Protein AF-A0A2D7ICG7-F1 (afdb_monomer_lite)

Secondary structure (DSSP, 8-state):
------------PPEEEEEESS----------PSSEE-TTS-EE-SHHHHHHHHHHHHHHHHHHHHHHTTS-EE-SS--EEEEEEGGGSSS-GGG-SEEEEEEEEEEESSTTTT-BTTBTTHHHHHHHTT-B---SSS-SSPPSSSB--SS-TTT--EEEEEPPHHHHHHS---

Foldseek 3Di:
DDDDPPPPPPLPWWKKKKKFLAQQFQFDDLPDDPFDQTPSRDTDHDPVSSVLNVQNPVQNVLLQVLVVVQADKDFDDTKDWDFDQCPPPQAAPQQGGTWIMTMGMITGSDQLSCPDDPRSNVNSQVRQAFAAGDDPRPTPDDAPGRGQHRDDNHRHRMDMDTDDPVNVVPVDPD

Sequence (174 aa):
MFALSSSRVSKHMNKYIAYTLVDITDNGNLNLKFPFTAKSGDLVHDKETLAIARQQQSNLNTLIQTIQCRANITWQDKPVRDNTVTANTRFGTEYAGKQNVWAFVFESEQSDVFALGNDPVGALEQDLDSIPILSFCKETATFPVNAFITQNDKTRNLYFRIATEDDLENYPHI

Radius of gyration: 18.17 Å; chains: 1; bounding box: 49×56×46 Å

pLDDT: mean 90.59, std 15.56, range [30.97, 98.81]

Structure (mmCIF, N/CA/C/O backbone):
data_AF-A0A2D7ICG7-F1
#
_entry.id   AF-A0A2D7ICG7-F1
#
loop_
_atom_site.group_PDB
_atom_site.id
_atom_site.type_symbol
_atom_site.label_atom_id
_atom_site.label_alt_id
_atom_site.label_comp_id
_atom_site.label_asym_id
_atom_site.label_entity_id
_atom_site.label_seq_id
_atom_site.pdbx_PDB_ins_code
_atom_site.Cartn_x
_atom_site.Cartn_y
_atom_site.Cartn_z
_atom_site.occupancy
_atom_site.B_iso_or_equiv
_atom_site.auth_seq_id
_atom_site.auth_comp_id
_atom_site.auth_asym_id
_atom_site.auth_atom_id
_atom_site.pdbx_PDB_model_num
ATOM 1 N N . MET A 1 1 ? -34.717 38.936 20.937 1.00 37.78 1 MET A N 1
ATOM 2 C CA . MET A 1 1 ? -33.627 38.895 19.943 1.00 37.78 1 MET A CA 1
ATOM 3 C C . MET A 1 1 ? -32.528 38.030 20.540 1.00 37.78 1 MET A C 1
ATOM 5 O O . MET A 1 1 ? -31.781 38.515 21.373 1.00 37.78 1 MET A O 1
ATOM 9 N N . PHE A 1 2 ? -32.526 36.729 20.247 1.00 35.00 2 PHE A N 1
ATOM 10 C CA . PHE A 1 2 ? -31.505 35.798 20.736 1.00 35.00 2 PHE A CA 1
ATOM 11 C C . PHE A 1 2 ? -30.624 35.413 19.551 1.00 35.00 2 PHE A C 1
ATOM 13 O O . PHE A 1 2 ? -31.119 34.873 18.564 1.00 35.00 2 PHE A O 1
ATOM 20 N N . ALA A 1 3 ? -29.344 35.766 19.629 1.00 40.88 3 ALA A N 1
ATOM 21 C CA . ALA A 1 3 ? -28.344 35.375 18.651 1.00 40.88 3 ALA A CA 1
ATOM 22 C C . ALA A 1 3 ? -28.001 33.895 18.866 1.00 40.88 3 ALA A C 1
ATOM 24 O O . ALA A 1 3 ? -27.482 33.519 19.916 1.00 40.88 3 ALA A O 1
ATOM 25 N N . LEU A 1 4 ? -28.299 33.058 17.873 1.00 40.38 4 LEU A N 1
ATOM 26 C CA . LEU A 1 4 ? -27.745 31.713 17.789 1.00 40.38 4 LEU A CA 1
ATOM 27 C C . LEU A 1 4 ? -26.278 31.852 17.373 1.00 40.38 4 LEU A C 1
ATOM 29 O O . LEU A 1 4 ? -25.972 32.195 16.232 1.00 40.38 4 LEU A O 1
ATOM 33 N N . SER A 1 5 ? -25.376 31.617 18.323 1.00 41.94 5 SER A N 1
ATOM 34 C CA . SER A 1 5 ? -23.967 31.364 18.038 1.00 41.94 5 SER A CA 1
ATOM 35 C C . SER A 1 5 ? -23.882 30.071 17.227 1.00 41.94 5 SER A C 1
ATOM 37 O O . SER A 1 5 ? -24.026 28.975 17.765 1.00 41.94 5 SER A O 1
ATOM 39 N N . SER A 1 6 ? -23.709 30.200 15.913 1.00 41.81 6 SER A N 1
ATOM 40 C CA . SER A 1 6 ? -23.294 29.092 15.061 1.00 41.81 6 SER A CA 1
ATOM 41 C C . SER A 1 6 ? -21.828 28.804 15.371 1.00 41.81 6 SER A C 1
ATOM 43 O O . SER A 1 6 ? -20.936 29.407 14.771 1.00 41.81 6 SER A O 1
ATOM 45 N N . SER A 1 7 ? -21.562 27.877 16.291 1.00 38.19 7 SER A N 1
ATOM 46 C CA . SER A 1 7 ? -20.253 27.239 16.358 1.00 38.19 7 SER A CA 1
ATOM 47 C C . SER A 1 7 ? -20.037 26.506 15.034 1.00 38.19 7 SER A C 1
ATOM 49 O O . SER A 1 7 ? -20.639 25.470 14.760 1.00 38.19 7 SER A O 1
ATOM 51 N N . ARG A 1 8 ? -19.192 27.070 14.163 1.00 43.22 8 ARG A N 1
ATOM 52 C CA . ARG A 1 8 ? -18.607 26.305 13.062 1.00 43.22 8 ARG A CA 1
ATOM 53 C C . ARG A 1 8 ? -17.854 25.147 13.705 1.00 43.22 8 ARG A C 1
ATOM 55 O O . ARG A 1 8 ? -16.776 25.348 14.256 1.00 43.22 8 ARG A O 1
ATOM 62 N N . VAL A 1 9 ? -18.427 23.950 13.645 1.00 42.62 9 VAL A N 1
ATOM 63 C CA . VAL A 1 9 ? -17.650 22.725 13.794 1.00 42.62 9 VAL A CA 1
ATOM 64 C C . VAL A 1 9 ? -16.638 22.768 12.657 1.00 42.62 9 VAL A C 1
ATOM 66 O O . VAL A 1 9 ? -16.998 22.622 11.490 1.00 42.62 9 VAL A O 1
ATOM 69 N N . SER A 1 10 ? -15.383 23.074 12.982 1.00 39.09 10 SER A N 1
ATOM 70 C CA . SER A 1 10 ? -14.273 22.797 12.082 1.00 39.09 10 SER A CA 1
ATOM 71 C C . SER A 1 10 ? -14.257 21.285 11.896 1.00 39.09 10 SER A C 1
ATOM 73 O O . SER A 1 10 ? -13.838 20.551 12.794 1.00 39.09 10 SER A O 1
ATOM 75 N N . LYS A 1 11 ? -14.830 20.819 10.783 1.00 48.28 11 LYS A N 1
ATOM 76 C CA . LYS A 1 11 ? -14.832 19.415 10.386 1.00 48.28 11 LYS A CA 1
ATOM 77 C C . LYS A 1 11 ? -13.381 19.061 10.068 1.00 48.28 11 LYS A C 1
ATOM 79 O O . LYS A 1 11 ? -12.930 19.273 8.948 1.00 48.28 11 LYS A O 1
ATOM 84 N N . HIS A 1 12 ? -12.630 18.625 11.077 1.00 57.31 12 HIS A N 1
ATOM 85 C CA . HIS A 1 12 ? -11.291 18.099 10.861 1.00 57.31 12 HIS A CA 1
ATOM 86 C C . HIS A 1 12 ? -11.461 16.842 10.017 1.00 57.31 12 HIS A C 1
ATOM 88 O O . HIS A 1 12 ? -12.095 15.875 10.436 1.00 57.31 12 HIS A O 1
ATOM 94 N N . MET A 1 13 ? -11.001 16.920 8.774 1.00 70.81 13 MET A N 1
ATOM 95 C CA . MET A 1 13 ? -11.008 15.787 7.871 1.00 70.81 13 MET A CA 1
ATOM 96 C C . MET A 1 13 ? -9.946 14.812 8.369 1.00 70.81 13 MET A C 1
ATOM 98 O O . MET A 1 13 ? -8.770 15.168 8.452 1.00 70.81 13 MET A O 1
ATOM 102 N N . ASN A 1 14 ? -10.368 13.612 8.761 1.00 84.56 14 ASN A N 1
ATOM 103 C CA . ASN A 1 14 ? -9.439 12.610 9.258 1.00 84.56 14 ASN A CA 1
ATOM 104 C C . ASN A 1 14 ? -8.551 12.149 8.100 1.00 84.56 14 ASN A C 1
ATOM 106 O O . ASN A 1 14 ? -9.043 11.703 7.059 1.00 84.56 14 ASN A O 1
ATOM 110 N N . LYS A 1 15 ? -7.239 12.256 8.304 1.00 92.50 15 LYS A N 1
ATOM 111 C CA . LYS A 1 15 ? -6.239 11.643 7.437 1.00 92.50 15 LYS A CA 1
ATOM 112 C C . LYS A 1 15 ? -5.889 10.268 7.985 1.00 92.50 15 LYS A C 1
ATOM 114 O O . LYS A 1 15 ? -5.779 10.073 9.196 1.00 92.50 15 LYS A O 1
ATOM 119 N N . TYR A 1 16 ? -5.707 9.323 7.084 1.00 95.50 16 TYR A N 1
ATOM 120 C CA . TYR A 1 16 ? -5.402 7.931 7.365 1.00 95.50 16 TYR A CA 1
ATOM 121 C C . TYR A 1 16 ? -4.099 7.567 6.672 1.00 95.50 16 TYR A C 1
ATOM 123 O O . TYR A 1 16 ? -3.792 8.095 5.604 1.00 95.50 16 TYR A O 1
ATOM 131 N N . ILE A 1 17 ? -3.336 6.664 7.281 1.00 96.56 17 ILE A N 1
ATOM 132 C CA . ILE A 1 17 ? -2.072 6.186 6.723 1.00 96.56 17 ILE A CA 1
ATOM 133 C C . ILE A 1 17 ? -2.110 4.667 6.671 1.00 96.56 17 ILE A C 1
ATOM 135 O O . ILE A 1 17 ? -2.292 4.010 7.698 1.00 96.56 17 ILE A O 1
ATOM 139 N N . ALA A 1 18 ? -1.942 4.126 5.467 1.00 98.06 18 ALA A N 1
ATOM 140 C CA . ALA A 1 18 ? -1.711 2.711 5.232 1.00 98.06 18 ALA A CA 1
ATOM 141 C C . ALA A 1 18 ? -0.206 2.436 5.271 1.00 98.06 18 ALA A C 1
ATOM 143 O O . ALA A 1 18 ? 0.550 3.095 4.560 1.00 98.06 18 ALA A O 1
ATOM 144 N N . TYR A 1 19 ? 0.214 1.456 6.065 1.00 98.00 19 TYR A N 1
ATOM 145 C CA . TYR A 1 19 ? 1.578 0.937 6.083 1.00 98.00 19 TYR A CA 1
ATOM 146 C C . TYR A 1 19 ? 1.584 -0.482 5.562 1.00 98.00 19 TYR A C 1
ATOM 148 O O . TYR A 1 19 ? 0.896 -1.339 6.115 1.00 98.00 19 TYR A O 1
ATOM 156 N N . THR A 1 20 ? 2.391 -0.756 4.543 1.00 98.62 20 THR A N 1
ATOM 157 C CA . THR A 1 20 ? 2.473 -2.094 3.967 1.00 98.62 20 THR A CA 1
ATOM 158 C C . THR A 1 20 ? 3.891 -2.510 3.606 1.00 98.62 20 THR A C 1
ATOM 160 O O . THR A 1 20 ? 4.740 -1.680 3.292 1.00 98.62 20 THR A O 1
ATOM 163 N N . LEU A 1 21 ? 4.143 -3.816 3.668 1.00 98.50 21 LEU A N 1
ATOM 164 C CA . LEU A 1 21 ? 5.350 -4.445 3.131 1.00 98.50 21 LEU A CA 1
ATOM 165 C C . LEU A 1 21 ? 5.203 -4.804 1.647 1.00 98.50 21 LEU A C 1
ATOM 167 O O . LEU A 1 21 ? 6.193 -5.182 1.031 1.00 98.50 21 LEU A O 1
ATOM 171 N N . VAL A 1 22 ? 3.985 -4.734 1.099 1.00 98.62 22 VAL A N 1
ATOM 172 C CA . VAL A 1 22 ? 3.682 -4.993 -0.315 1.00 98.62 22 VAL A CA 1
ATOM 173 C C . VAL A 1 22 ? 4.062 -3.772 -1.143 1.00 98.62 22 VAL A C 1
ATOM 175 O O . VAL A 1 22 ? 3.769 -2.640 -0.759 1.00 98.62 22 VAL A O 1
ATOM 178 N N . ASP A 1 23 ? 4.681 -3.981 -2.301 1.00 98.56 23 ASP A N 1
ATOM 179 C CA . ASP A 1 23 ? 5.105 -2.874 -3.144 1.00 98.56 23 ASP A CA 1
ATOM 180 C C . ASP A 1 23 ? 3.900 -2.235 -3.849 1.00 98.56 23 ASP A C 1
ATOM 182 O O . ASP A 1 23 ? 3.322 -2.795 -4.785 1.00 98.56 23 ASP A O 1
ATOM 186 N N . ILE A 1 24 ? 3.534 -1.043 -3.378 1.00 98.56 24 ILE A N 1
ATOM 187 C CA . ILE A 1 24 ? 2.452 -0.206 -3.912 1.00 98.56 24 ILE A CA 1
ATOM 188 C C . ILE A 1 24 ? 3.004 1.036 -4.628 1.00 98.56 24 ILE A C 1
ATOM 190 O O . ILE A 1 24 ? 2.386 2.098 -4.614 1.00 98.56 24 ILE A O 1
ATOM 194 N N . THR A 1 25 ? 4.198 0.948 -5.219 1.00 98.19 25 THR A N 1
ATOM 195 C CA . THR A 1 25 ? 4.827 2.087 -5.902 1.00 98.19 25 THR A CA 1
ATOM 196 C C . THR A 1 25 ? 3.951 2.620 -7.048 1.00 98.19 25 THR A C 1
ATOM 198 O O . THR A 1 25 ? 3.599 1.892 -7.979 1.00 98.19 25 THR A O 1
ATOM 201 N N . ASP A 1 26 ? 3.653 3.925 -7.012 1.00 97.81 26 ASP A N 1
ATOM 202 C CA . ASP A 1 26 ? 2.964 4.636 -8.094 1.00 97.81 26 ASP A CA 1
ATOM 203 C C . ASP A 1 26 ? 3.915 4.862 -9.276 1.00 97.81 26 ASP A C 1
ATOM 205 O O . ASP A 1 26 ? 4.904 5.600 -9.187 1.00 97.81 26 ASP A O 1
ATOM 209 N N . ASN A 1 27 ? 3.593 4.234 -10.401 1.00 96.94 27 ASN A N 1
ATOM 210 C CA . ASN A 1 27 ? 4.360 4.323 -11.634 1.00 96.94 27 ASN A CA 1
ATOM 211 C C . ASN A 1 27 ? 3.689 5.206 -12.698 1.00 96.94 27 ASN A C 1
ATOM 213 O O . ASN A 1 27 ? 4.329 5.548 -13.698 1.00 96.94 27 ASN A O 1
ATOM 217 N N . GLY A 1 28 ? 2.444 5.635 -12.477 1.00 94.69 28 GLY A N 1
ATOM 218 C CA . GLY A 1 28 ? 1.685 6.461 -13.408 1.00 94.69 28 GLY A CA 1
ATOM 219 C C . GLY A 1 28 ? 1.414 5.770 -14.750 1.00 94.69 28 GLY A C 1
ATOM 220 O O . GLY A 1 28 ? 1.101 4.581 -14.822 1.00 94.69 28 GLY A O 1
ATOM 221 N N . ASN A 1 29 ? 1.493 6.532 -15.846 1.00 94.62 29 ASN A N 1
ATOM 222 C CA . ASN A 1 29 ? 1.245 5.997 -17.182 1.00 94.62 29 ASN A CA 1
ATOM 223 C C . ASN A 1 29 ? 2.429 5.149 -17.677 1.00 94.62 29 ASN A C 1
ATOM 225 O O . ASN A 1 29 ? 3.506 5.671 -17.951 1.00 94.62 29 ASN A O 1
ATOM 229 N N . LEU A 1 30 ? 2.184 3.852 -17.867 1.00 96.12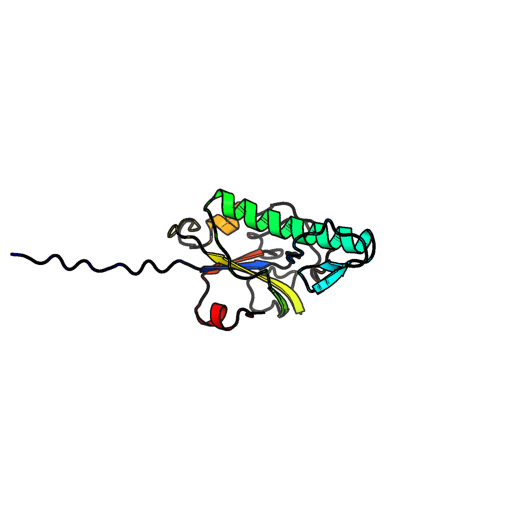 30 LEU A N 1
ATOM 230 C CA . LEU A 1 30 ? 3.168 2.872 -18.337 1.00 96.12 30 LEU A CA 1
ATOM 231 C C . LEU A 1 30 ? 3.039 2.518 -19.829 1.00 96.12 30 LEU A C 1
ATOM 233 O O . LEU A 1 30 ? 3.776 1.669 -20.329 1.00 96.12 30 LEU A O 1
ATOM 237 N N . ASN A 1 31 ? 2.115 3.144 -20.564 1.00 94.38 31 ASN A N 1
ATOM 238 C CA . ASN A 1 31 ? 1.930 2.920 -22.003 1.00 94.38 31 ASN A CA 1
ATOM 239 C C . ASN A 1 31 ? 2.865 3.818 -22.828 1.00 94.38 31 ASN A C 1
ATOM 241 O O . ASN A 1 31 ? 2.423 4.639 -23.632 1.00 94.38 31 ASN A O 1
ATOM 245 N N . LEU A 1 32 ? 4.169 3.666 -22.600 1.00 94.44 32 LEU A N 1
ATOM 246 C CA . LEU A 1 32 ? 5.231 4.452 -23.223 1.00 94.44 32 LEU A CA 1
ATOM 247 C C . LEU A 1 32 ? 6.183 3.546 -24.015 1.00 94.44 32 LEU A C 1
ATOM 249 O O . LEU A 1 32 ? 6.263 2.338 -23.785 1.00 94.44 32 LEU A O 1
ATOM 253 N N . LYS A 1 33 ? 6.896 4.124 -24.985 1.00 95.50 33 LYS A N 1
ATOM 254 C CA . LYS A 1 33 ? 7.933 3.400 -25.732 1.00 95.50 33 LYS A CA 1
ATOM 255 C C . LYS A 1 33 ? 9.186 3.283 -24.872 1.00 95.50 33 LYS A C 1
ATOM 257 O O . LYS A 1 33 ? 9.582 4.256 -24.242 1.00 95.50 33 LYS A O 1
ATOM 262 N N . PHE A 1 34 ? 9.814 2.112 -24.881 1.00 94.81 34 PHE A N 1
ATOM 263 C CA . PHE A 1 34 ? 11.089 1.922 -24.198 1.00 94.81 34 PHE A CA 1
ATOM 264 C C . PHE A 1 34 ? 12.230 2.709 -24.863 1.00 94.81 34 PHE A C 1
ATOM 266 O O . PHE A 1 34 ? 12.220 2.862 -26.090 1.00 94.81 34 PHE A O 1
ATOM 273 N N . PRO A 1 35 ? 13.254 3.100 -24.084 1.00 96.44 35 PRO A N 1
ATOM 274 C CA . PRO A 1 35 ? 13.247 3.178 -22.621 1.00 96.44 35 PRO A CA 1
ATOM 275 C C . PRO A 1 35 ? 12.504 4.435 -22.138 1.00 96.44 35 PRO A C 1
ATOM 277 O O . PRO A 1 35 ? 12.482 5.452 -22.830 1.00 96.44 35 PRO A O 1
ATOM 280 N N . PHE A 1 36 ? 11.929 4.391 -20.940 1.00 97.44 36 PHE A N 1
ATOM 281 C CA . PHE A 1 36 ? 11.331 5.566 -20.302 1.00 97.44 36 PHE A CA 1
ATOM 282 C C . PHE A 1 36 ? 11.513 5.532 -18.783 1.00 97.44 36 PHE A C 1
ATOM 284 O O . PHE A 1 36 ? 11.722 4.473 -18.195 1.00 97.44 36 PHE A O 1
ATOM 291 N N . THR A 1 37 ? 11.408 6.693 -18.144 1.00 97.06 37 THR A N 1
ATOM 292 C CA . THR A 1 37 ? 11.407 6.811 -16.682 1.00 97.06 37 THR A CA 1
ATOM 293 C C . THR A 1 37 ? 9.965 6.876 -16.187 1.00 97.06 37 THR A C 1
ATOM 295 O O . THR A 1 37 ? 9.197 7.726 -16.641 1.00 97.06 37 THR A O 1
ATOM 298 N N . ALA A 1 38 ? 9.580 5.969 -15.289 1.00 95.62 38 ALA A N 1
ATOM 299 C CA . ALA A 1 38 ? 8.249 5.951 -14.684 1.00 95.62 38 ALA A CA 1
ATOM 300 C C . ALA A 1 38 ? 8.078 7.082 -13.651 1.00 95.62 38 ALA A C 1
ATOM 302 O O . ALA A 1 38 ? 9.054 7.697 -13.218 1.00 95.62 38 ALA A O 1
ATOM 303 N N . LYS A 1 39 ? 6.841 7.339 -13.194 1.00 94.75 39 LYS A N 1
ATOM 304 C CA . LYS A 1 39 ? 6.555 8.360 -12.156 1.00 94.75 39 LYS A CA 1
ATOM 305 C C . LYS A 1 39 ? 7.287 8.093 -10.827 1.00 94.75 39 LYS A C 1
ATOM 307 O O . LYS A 1 39 ? 7.559 9.012 -10.048 1.00 94.75 39 LYS A O 1
ATOM 312 N N . SER A 1 40 ? 7.627 6.833 -10.577 1.00 92.88 40 SER A N 1
ATOM 313 C CA . SER A 1 40 ? 8.447 6.384 -9.453 1.00 92.88 40 SER A CA 1
ATOM 314 C C . SER A 1 40 ? 9.898 6.879 -9.521 1.00 92.88 40 SER A C 1
ATOM 316 O O . SER A 1 40 ? 10.554 6.947 -8.486 1.00 92.88 40 SER A O 1
ATOM 318 N N . GLY A 1 41 ? 10.384 7.262 -10.707 1.00 93.56 41 GLY A N 1
ATOM 319 C CA . GLY A 1 41 ? 11.791 7.555 -10.991 1.00 93.56 41 GLY A CA 1
ATOM 320 C C . GLY A 1 41 ? 12.571 6.348 -11.525 1.00 93.56 41 GLY A C 1
ATOM 321 O O . GLY A 1 41 ? 13.721 6.499 -11.932 1.00 93.56 41 GLY A O 1
ATOM 322 N N . ASP A 1 42 ? 11.956 5.164 -11.567 1.00 93.88 42 ASP A N 1
ATOM 323 C CA . ASP A 1 42 ? 12.596 3.949 -12.064 1.00 93.88 42 ASP A CA 1
ATOM 324 C C . ASP A 1 42 ? 12.704 3.936 -13.598 1.00 93.88 42 ASP A C 1
ATOM 326 O O . ASP A 1 42 ? 11.777 4.328 -14.315 1.00 93.88 42 ASP A O 1
ATOM 330 N N . LEU A 1 43 ? 13.835 3.441 -14.110 1.00 96.81 43 LEU A N 1
ATOM 331 C CA . LEU A 1 43 ? 14.054 3.233 -15.540 1.00 96.81 43 LEU A CA 1
ATOM 332 C C . LEU A 1 43 ? 13.378 1.938 -16.008 1.00 96.81 43 LEU A C 1
ATOM 334 O O . LEU A 1 43 ? 13.799 0.836 -15.651 1.00 96.81 43 LEU A O 1
ATOM 338 N N . VAL A 1 44 ? 12.397 2.074 -16.893 1.00 97.31 44 VAL A N 1
ATOM 339 C CA . VAL A 1 44 ? 11.742 0.965 -17.585 1.00 97.31 44 VAL A CA 1
ATOM 340 C C . VAL A 1 44 ? 12.351 0.831 -18.977 1.00 97.31 44 VAL A C 1
ATOM 342 O O . VAL A 1 44 ? 12.154 1.685 -19.846 1.00 97.31 44 VAL A O 1
ATOM 345 N N . HIS A 1 45 ? 13.116 -0.235 -19.197 1.00 96.94 45 HIS A N 1
ATOM 346 C CA . HIS A 1 45 ? 13.916 -0.411 -20.415 1.00 96.94 45 HIS A CA 1
ATOM 347 C C . HIS A 1 45 ? 13.636 -1.720 -21.159 1.00 96.94 45 HIS A C 1
ATOM 349 O O . HIS A 1 45 ? 14.087 -1.884 -22.292 1.00 96.94 45 HIS A O 1
ATOM 355 N N . ASP A 1 46 ? 12.851 -2.619 -20.571 1.00 97.44 46 ASP A N 1
ATOM 356 C CA . ASP A 1 46 ? 12.472 -3.892 -21.168 1.00 97.44 46 ASP A CA 1
ATOM 357 C C . ASP A 1 46 ? 11.095 -4.373 -20.673 1.00 97.44 46 ASP A C 1
ATOM 359 O O . ASP A 1 46 ? 10.381 -3.700 -19.925 1.00 97.44 46 ASP A O 1
ATOM 363 N N . LYS A 1 47 ? 10.688 -5.561 -21.131 1.00 97.00 47 LYS A N 1
ATOM 364 C CA . LYS A 1 47 ? 9.402 -6.160 -20.753 1.00 97.00 47 LYS A CA 1
ATOM 365 C C . LYS A 1 47 ? 9.346 -6.583 -19.284 1.00 97.00 47 LYS A C 1
ATOM 367 O O . LYS A 1 47 ? 8.249 -6.617 -18.735 1.00 97.00 47 LYS A O 1
ATOM 372 N N . GLU A 1 48 ? 10.478 -6.921 -18.676 1.00 96.94 48 GLU A N 1
ATOM 373 C CA . GLU A 1 48 ? 10.551 -7.412 -17.297 1.00 96.94 48 GLU A CA 1
ATOM 374 C C . GLU A 1 48 ? 10.392 -6.256 -16.308 1.00 96.94 48 GLU A C 1
ATOM 376 O O . GLU A 1 48 ? 9.481 -6.264 -15.481 1.00 96.94 48 GLU A O 1
ATOM 381 N N . THR A 1 49 ? 11.174 -5.192 -16.486 1.00 97.19 49 THR A N 1
ATOM 382 C CA . THR A 1 49 ? 11.026 -3.931 -15.751 1.00 97.19 49 THR A CA 1
ATOM 383 C C . THR A 1 49 ? 9.640 -3.314 -15.940 1.00 97.19 49 THR A C 1
ATOM 385 O O . THR A 1 49 ? 9.070 -2.787 -14.984 1.00 97.19 49 THR A O 1
ATOM 388 N N . LEU A 1 50 ? 9.032 -3.446 -17.129 1.00 97.81 50 LEU A N 1
ATOM 389 C CA . LEU A 1 50 ? 7.640 -3.038 -17.345 1.00 97.81 50 LEU A CA 1
ATOM 390 C C . LEU A 1 50 ? 6.645 -3.916 -16.572 1.00 97.81 50 LEU A C 1
ATOM 392 O O . LEU A 1 50 ? 5.647 -3.403 -16.065 1.00 97.81 50 LEU A O 1
ATOM 396 N N . ALA A 1 51 ? 6.876 -5.229 -16.507 1.00 97.88 51 ALA A N 1
ATOM 397 C CA . ALA A 1 51 ? 6.011 -6.145 -15.773 1.00 97.88 51 ALA A CA 1
ATOM 398 C C . ALA A 1 51 ? 6.026 -5.831 -14.273 1.00 97.88 51 ALA A C 1
ATOM 400 O O . ALA A 1 51 ? 4.952 -5.728 -13.686 1.00 97.88 51 ALA A O 1
ATOM 401 N N . ILE A 1 52 ? 7.202 -5.587 -13.687 1.00 98.00 52 ILE A N 1
ATOM 402 C CA . ILE A 1 52 ? 7.338 -5.170 -12.283 1.00 98.00 52 ILE A CA 1
ATOM 403 C C . ILE A 1 52 ? 6.581 -3.857 -12.042 1.00 98.00 52 ILE A C 1
ATOM 405 O O . ILE A 1 52 ? 5.716 -3.803 -11.173 1.00 98.00 52 ILE A O 1
ATOM 409 N N . ALA A 1 53 ? 6.808 -2.827 -12.867 1.00 98.19 53 ALA A N 1
ATOM 410 C CA . ALA A 1 53 ? 6.123 -1.540 -12.715 1.00 98.19 53 ALA A CA 1
ATOM 411 C C . ALA A 1 53 ? 4.586 -1.666 -12.795 1.00 98.19 53 ALA A C 1
ATOM 413 O O . ALA A 1 53 ? 3.850 -0.991 -12.071 1.00 98.19 53 ALA A O 1
ATOM 414 N N . ARG A 1 54 ? 4.078 -2.565 -13.649 1.00 98.19 54 ARG A N 1
ATOM 415 C CA . ARG A 1 54 ? 2.641 -2.865 -13.747 1.00 98.19 54 ARG A CA 1
ATOM 416 C C . ARG A 1 54 ? 2.104 -3.590 -12.520 1.00 98.19 54 ARG A C 1
ATOM 418 O O . ARG A 1 54 ? 0.980 -3.301 -12.114 1.00 98.19 54 ARG A O 1
ATOM 425 N N . GLN A 1 55 ? 2.864 -4.520 -11.948 1.00 98.50 55 GLN A N 1
ATOM 426 C CA . GLN A 1 55 ? 2.463 -5.240 -10.738 1.00 98.50 55 GLN A CA 1
ATOM 427 C C . GLN A 1 55 ? 2.372 -4.286 -9.541 1.00 98.50 55 GLN A C 1
ATOM 429 O O . GLN A 1 55 ? 1.331 -4.241 -8.891 1.00 98.50 55 GLN A O 1
ATOM 434 N N . GLN A 1 56 ? 3.379 -3.427 -9.356 1.00 98.62 56 GLN A N 1
ATOM 435 C CA . GLN A 1 56 ? 3.385 -2.369 -8.336 1.00 98.62 56 GLN A CA 1
ATOM 436 C C . GLN A 1 56 ? 2.164 -1.442 -8.461 1.00 98.62 56 GLN A C 1
ATOM 438 O O . GLN A 1 56 ? 1.432 -1.215 -7.496 1.00 98.62 56 GLN A O 1
ATOM 443 N N . GLN A 1 57 ? 1.883 -0.963 -9.681 1.00 98.44 57 GLN A N 1
ATOM 444 C CA . GLN A 1 57 ? 0.714 -0.120 -9.939 1.00 98.44 57 GLN A CA 1
ATOM 445 C C . GLN A 1 57 ? -0.603 -0.867 -9.686 1.00 98.44 57 GLN A C 1
ATOM 447 O O . GLN A 1 57 ? -1.574 -0.271 -9.225 1.00 98.44 57 GLN A O 1
ATOM 452 N N . SER A 1 58 ? -0.654 -2.166 -9.988 1.00 98.44 58 SER A N 1
ATOM 453 C CA . SER A 1 58 ? -1.842 -2.991 -9.754 1.00 98.44 58 SER A CA 1
ATOM 454 C C . SER A 1 58 ? -2.106 -3.174 -8.260 1.00 98.44 58 SER A C 1
ATOM 456 O O . SER A 1 58 ? -3.246 -3.008 -7.844 1.00 98.44 58 SER A O 1
ATOM 458 N N . ASN A 1 59 ? -1.074 -3.416 -7.445 1.00 98.81 59 ASN A N 1
ATOM 459 C CA . ASN A 1 59 ? -1.208 -3.480 -5.987 1.00 98.81 59 ASN A CA 1
ATOM 460 C C . ASN A 1 59 ? -1.726 -2.157 -5.404 1.00 98.81 59 ASN A C 1
ATOM 462 O O . ASN A 1 59 ? -2.641 -2.167 -4.580 1.00 98.81 59 ASN A O 1
ATOM 466 N N . LEU A 1 60 ? -1.195 -1.018 -5.868 1.00 98.75 60 LEU A N 1
ATOM 467 C CA . LEU A 1 60 ? -1.690 0.303 -5.469 1.00 98.75 60 LEU A CA 1
ATOM 468 C C . LEU A 1 60 ? -3.163 0.497 -5.853 1.00 98.75 60 LEU A C 1
ATOM 470 O O . LEU A 1 60 ? -3.965 0.953 -5.039 1.00 98.75 60 LEU A O 1
ATOM 474 N N . ASN A 1 61 ? -3.536 0.119 -7.077 1.00 98.56 61 ASN A N 1
ATOM 475 C CA . ASN A 1 61 ? -4.918 0.209 -7.538 1.00 98.56 61 ASN A CA 1
ATOM 476 C C . ASN A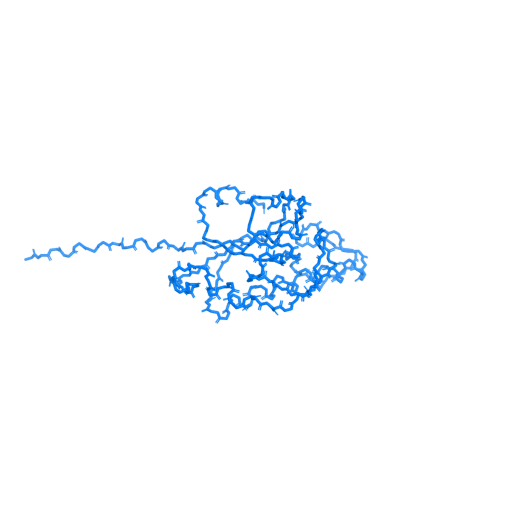 1 61 ? -5.850 -0.670 -6.696 1.00 98.56 61 ASN A C 1
ATOM 478 O O . ASN A 1 61 ? -6.922 -0.204 -6.327 1.00 98.56 61 ASN A O 1
ATOM 482 N N . THR A 1 62 ? -5.445 -1.897 -6.357 1.00 98.62 62 THR A N 1
ATOM 483 C CA . THR A 1 62 ? -6.211 -2.795 -5.481 1.00 98.62 62 THR A CA 1
ATOM 484 C C . THR A 1 62 ? -6.436 -2.169 -4.106 1.00 98.62 62 THR A C 1
ATOM 486 O O . THR A 1 62 ? -7.569 -2.155 -3.624 1.00 98.62 62 THR A O 1
ATOM 489 N N . LEU A 1 63 ? -5.391 -1.598 -3.495 1.00 98.75 63 LEU A N 1
ATOM 490 C CA . LEU A 1 63 ? -5.498 -0.904 -2.211 1.00 98.75 63 LEU A CA 1
ATOM 491 C C . LEU A 1 63 ? -6.504 0.255 -2.294 1.00 98.75 63 LEU A C 1
ATOM 493 O O . LEU A 1 63 ? -7.458 0.297 -1.521 1.00 98.75 63 LEU A O 1
ATOM 497 N N . ILE A 1 64 ? -6.335 1.158 -3.265 1.00 98.56 64 ILE A N 1
ATOM 498 C CA . ILE A 1 64 ? -7.200 2.337 -3.432 1.00 98.56 64 ILE A CA 1
ATOM 499 C C . ILE A 1 64 ? -8.646 1.930 -3.724 1.00 98.56 64 ILE A C 1
ATOM 501 O O . ILE A 1 64 ? -9.561 2.446 -3.089 1.00 98.56 64 ILE A O 1
ATOM 505 N N . GLN A 1 65 ? -8.867 1.012 -4.666 1.00 98.25 65 GLN A N 1
ATOM 506 C CA . GLN A 1 65 ? -10.212 0.595 -5.069 1.00 98.25 65 GLN A CA 1
ATOM 507 C C . GLN A 1 65 ? -10.963 -0.061 -3.914 1.00 98.25 65 GLN A C 1
ATOM 509 O O . GLN A 1 65 ? -12.139 0.236 -3.719 1.00 98.25 65 GLN A O 1
ATOM 514 N N . THR A 1 66 ? -10.285 -0.892 -3.119 1.00 98.31 66 THR A N 1
ATOM 515 C CA . THR A 1 66 ? -10.932 -1.554 -1.981 1.00 98.31 66 THR A CA 1
ATOM 516 C C . THR A 1 66 ? -11.297 -0.544 -0.890 1.00 98.31 66 THR A C 1
ATOM 518 O O . THR A 1 66 ? -12.407 -0.587 -0.369 1.00 98.31 66 THR A O 1
ATOM 521 N N . ILE A 1 67 ? -10.437 0.448 -0.616 1.00 98.25 67 ILE A N 1
ATOM 522 C CA . ILE A 1 67 ? -10.781 1.572 0.275 1.00 98.25 67 ILE A CA 1
ATOM 523 C C . ILE A 1 67 ? -11.984 2.360 -0.280 1.00 98.25 67 ILE A C 1
ATOM 525 O O . ILE A 1 67 ? -12.914 2.699 0.460 1.00 98.25 67 ILE A O 1
ATOM 529 N N . GLN A 1 68 ? -12.001 2.609 -1.595 1.00 97.31 68 GLN A N 1
ATOM 530 C CA . GLN A 1 68 ? -13.055 3.365 -2.274 1.00 97.31 68 GLN A CA 1
ATOM 531 C C . GLN A 1 68 ? -14.415 2.660 -2.330 1.00 97.31 68 GLN A C 1
ATOM 533 O O . GLN A 1 68 ? -15.428 3.324 -2.552 1.00 97.31 68 GLN A O 1
ATOM 538 N N . CYS A 1 69 ? -14.479 1.353 -2.059 1.00 96.50 69 CYS A N 1
ATOM 539 C CA . CYS A 1 69 ? -15.752 0.655 -1.880 1.00 96.50 69 CYS A CA 1
ATOM 540 C C . CYS A 1 69 ? -16.535 1.151 -0.653 1.00 96.50 69 CYS A C 1
ATOM 542 O O . CYS A 1 69 ? -17.763 1.062 -0.653 1.00 96.50 69 CYS A O 1
ATOM 544 N N . ARG A 1 70 ? -15.860 1.691 0.374 1.00 94.69 70 ARG A N 1
ATOM 545 C CA . ARG A 1 70 ? -16.519 2.266 1.561 1.00 94.69 70 ARG A CA 1
ATOM 546 C C . ARG A 1 70 ? -16.785 3.758 1.437 1.00 94.69 70 ARG A C 1
ATOM 548 O O . ARG A 1 70 ? -17.859 4.222 1.809 1.00 94.69 70 ARG A O 1
ATOM 555 N N . ALA A 1 71 ? -15.804 4.514 0.958 1.00 94.06 71 ALA A N 1
ATOM 556 C CA . ALA A 1 71 ? -15.896 5.963 0.876 1.00 94.06 71 ALA A CA 1
ATOM 557 C C . ALA A 1 71 ? -15.035 6.496 -0.256 1.00 94.06 71 ALA A C 1
ATOM 559 O O . ALA A 1 71 ? -13.933 6.008 -0.484 1.00 94.06 71 ALA A O 1
ATOM 560 N N . ASN A 1 72 ? -15.488 7.563 -0.909 1.00 95.06 72 ASN A N 1
ATOM 561 C CA . ASN A 1 72 ? -14.606 8.286 -1.808 1.00 95.06 72 ASN A CA 1
ATOM 562 C C . ASN A 1 72 ? -13.455 8.907 -1.004 1.00 95.06 72 ASN A C 1
ATOM 564 O O . ASN A 1 72 ? -13.703 9.652 -0.054 1.00 95.06 72 ASN A O 1
ATOM 568 N N . ILE A 1 73 ? -12.222 8.599 -1.402 1.00 96.06 73 ILE A N 1
ATOM 569 C CA . ILE A 1 73 ? -11.010 9.136 -0.782 1.00 96.06 73 ILE A CA 1
ATOM 570 C C . ILE A 1 73 ? -10.275 10.066 -1.736 1.00 96.06 73 ILE A C 1
ATOM 572 O O . ILE A 1 73 ? -10.293 9.869 -2.954 1.00 96.06 73 ILE A O 1
ATOM 576 N N . THR A 1 74 ? -9.576 11.036 -1.164 1.00 95.62 74 THR A N 1
ATOM 577 C CA . THR A 1 74 ? -8.586 11.863 -1.853 1.00 95.62 74 THR A CA 1
ATOM 578 C C . THR A 1 74 ? -7.206 11.626 -1.250 1.00 95.62 74 THR A C 1
ATOM 580 O O . THR A 1 74 ? -7.065 11.180 -0.113 1.00 95.62 74 THR A O 1
ATOM 583 N N . TRP A 1 75 ? -6.164 11.876 -2.032 1.00 94.81 75 TRP A N 1
ATOM 584 C CA . TRP A 1 75 ? -4.776 11.861 -1.581 1.00 94.81 75 TRP A CA 1
ATOM 585 C C . TRP A 1 75 ? -4.000 12.891 -2.399 1.00 94.81 75 TRP A C 1
ATOM 587 O O . TRP A 1 75 ? -4.331 13.147 -3.559 1.00 94.81 75 TRP A O 1
ATOM 597 N N . GLN A 1 76 ? -2.997 13.511 -1.785 1.00 90.88 76 GLN A N 1
ATOM 598 C CA . GLN A 1 76 ? -2.170 14.528 -2.443 1.00 90.88 76 GLN A CA 1
ATOM 599 C C . GLN A 1 76 ? -0.876 13.917 -2.979 1.00 90.88 76 GLN A C 1
ATOM 601 O O . GLN A 1 76 ? -0.461 14.209 -4.100 1.00 90.88 76 GLN A O 1
ATOM 606 N N . ASP A 1 77 ? -0.302 12.997 -2.209 1.00 91.38 77 ASP A N 1
ATOM 607 C CA . ASP A 1 77 ? 1.016 12.439 -2.457 1.00 91.38 77 ASP A CA 1
ATOM 608 C C . ASP A 1 77 ? 0.945 10.970 -2.880 1.00 91.38 77 ASP A C 1
ATOM 610 O O . ASP A 1 77 ? 0.031 10.222 -2.524 1.00 91.38 77 ASP A O 1
ATOM 614 N N . LYS A 1 78 ? 1.947 10.538 -3.648 1.00 94.00 78 LYS A N 1
ATOM 615 C CA . LYS A 1 78 ? 2.132 9.118 -3.974 1.00 94.00 78 LYS A CA 1
ATOM 616 C C . LYS A 1 78 ? 2.573 8.325 -2.731 1.00 94.00 78 LYS A C 1
ATOM 618 O O . LYS A 1 78 ? 3.101 8.917 -1.786 1.00 94.00 78 LYS A O 1
ATOM 623 N N . PRO A 1 79 ? 2.422 6.988 -2.732 1.00 96.25 79 PRO A N 1
ATOM 624 C CA . PRO A 1 79 ? 3.026 6.153 -1.706 1.00 96.25 79 PRO A CA 1
ATOM 625 C C . PRO A 1 79 ? 4.539 6.358 -1.634 1.00 96.25 79 PRO A C 1
ATOM 627 O O . PRO A 1 79 ? 5.227 6.419 -2.658 1.00 96.25 79 PRO A O 1
ATOM 630 N N . VAL A 1 80 ? 5.048 6.439 -0.414 1.00 94.19 80 VAL A N 1
ATOM 631 C CA . VAL A 1 80 ? 6.461 6.656 -0.114 1.00 94.19 80 VAL A CA 1
ATOM 632 C C . VAL A 1 80 ? 7.063 5.351 0.369 1.00 94.19 80 VAL A C 1
ATOM 634 O O . VAL A 1 80 ? 6.514 4.716 1.265 1.00 94.19 80 VAL A O 1
ATOM 637 N N . ARG A 1 81 ? 8.219 4.982 -0.188 1.00 95.12 81 ARG A N 1
ATOM 638 C CA . ARG A 1 81 ? 9.013 3.845 0.280 1.00 95.12 81 ARG A CA 1
ATOM 639 C C . ARG A 1 81 ? 10.109 4.314 1.231 1.00 95.12 81 ARG A C 1
ATOM 641 O O . ARG A 1 81 ? 10.943 5.125 0.836 1.00 95.12 81 ARG A O 1
ATOM 648 N N . ASP A 1 82 ? 10.169 3.708 2.407 1.00 93.31 82 ASP A N 1
ATOM 649 C CA . ASP A 1 82 ? 11.285 3.812 3.346 1.00 93.31 82 ASP A CA 1
ATOM 650 C C . ASP A 1 82 ? 11.829 2.417 3.696 1.00 93.31 82 ASP A C 1
ATOM 652 O O . ASP A 1 82 ? 11.208 1.392 3.410 1.00 93.31 82 ASP A O 1
ATOM 656 N N . ASN A 1 83 ? 13.024 2.368 4.275 1.00 93.44 83 ASN A N 1
ATOM 657 C CA . ASN A 1 83 ? 13.644 1.145 4.743 1.00 93.44 83 ASN A CA 1
ATOM 658 C C . ASN A 1 83 ? 13.704 1.137 6.282 1.00 93.44 83 ASN A C 1
ATOM 660 O O . ASN A 1 83 ? 14.638 1.649 6.907 1.00 93.44 83 ASN A O 1
ATOM 664 N N . THR A 1 84 ? 12.676 0.541 6.883 1.00 91.06 84 THR A N 1
ATOM 665 C CA . THR A 1 84 ? 12.304 0.694 8.292 1.00 91.06 84 THR A CA 1
ATOM 666 C C . THR A 1 84 ? 12.596 -0.579 9.094 1.00 91.06 84 THR A C 1
ATOM 668 O O . THR A 1 84 ? 12.458 -1.699 8.601 1.00 91.06 84 THR A O 1
ATOM 671 N N . VAL A 1 85 ? 12.980 -0.429 10.366 1.00 92.44 85 VAL A N 1
ATOM 672 C CA . VAL A 1 85 ? 13.094 -1.555 11.310 1.00 92.44 85 VAL A CA 1
ATOM 673 C C . VAL A 1 85 ? 11.717 -1.875 11.893 1.00 92.44 85 VAL A C 1
ATOM 675 O O . VAL A 1 85 ? 11.090 -1.020 12.512 1.00 92.44 85 VAL A O 1
ATOM 678 N N . THR A 1 86 ? 11.252 -3.115 11.741 1.00 91.62 86 THR A N 1
ATOM 679 C CA . THR A 1 86 ? 9.865 -3.508 12.054 1.00 91.62 86 THR A CA 1
ATOM 680 C C . THR A 1 86 ? 9.574 -3.726 13.544 1.00 91.62 86 THR A C 1
ATOM 682 O O . THR A 1 86 ? 8.407 -3.803 13.919 1.00 91.62 86 THR A O 1
ATOM 685 N N . ALA A 1 87 ? 10.595 -3.765 14.410 1.00 87.56 87 ALA A N 1
ATOM 686 C CA . ALA A 1 87 ? 10.475 -4.132 15.830 1.00 87.56 87 ALA A CA 1
ATOM 687 C C . ALA A 1 87 ? 9.481 -3.280 16.652 1.00 87.56 87 ALA A C 1
ATOM 689 O O . ALA A 1 87 ? 8.939 -3.776 17.632 1.00 87.56 87 ALA A O 1
ATOM 690 N N . ASN A 1 88 ? 9.221 -2.032 16.242 1.00 88.88 88 ASN A N 1
ATOM 691 C CA . ASN A 1 88 ? 8.273 -1.114 16.897 1.00 88.88 88 ASN A CA 1
ATOM 692 C C . ASN A 1 88 ? 7.095 -0.734 15.985 1.00 88.88 88 ASN A C 1
ATOM 694 O O . ASN A 1 88 ? 6.511 0.340 16.113 1.00 88.88 88 ASN A O 1
ATOM 698 N N . THR A 1 89 ? 6.777 -1.594 15.023 1.00 94.50 89 THR A N 1
ATOM 699 C CA . THR A 1 89 ? 5.652 -1.412 14.101 1.00 94.50 89 THR A CA 1
ATOM 700 C C . THR A 1 89 ? 4.551 -2.424 14.411 1.00 94.50 89 THR A C 1
ATOM 702 O O . THR A 1 89 ? 4.718 -3.297 15.258 1.00 94.50 89 THR A O 1
ATOM 705 N N . ARG A 1 90 ? 3.417 -2.334 13.709 1.00 96.56 90 ARG A N 1
ATOM 706 C CA . ARG A 1 90 ? 2.341 -3.334 13.810 1.00 96.56 90 ARG A CA 1
ATOM 707 C C . ARG A 1 90 ? 2.522 -4.524 12.863 1.00 96.56 90 ARG A C 1
ATOM 709 O O . ARG A 1 90 ? 1.631 -5.372 12.815 1.00 96.56 90 ARG A O 1
ATOM 716 N N . PHE A 1 91 ? 3.616 -4.582 12.099 1.00 98.19 91 PHE A N 1
ATOM 717 C CA . PHE A 1 91 ? 3.880 -5.700 11.194 1.00 98.19 91 PHE A CA 1
ATOM 718 C C . PHE A 1 91 ? 4.053 -7.012 11.952 1.00 98.19 91 PHE A C 1
ATOM 720 O O . PHE A 1 91 ? 4.448 -7.038 13.117 1.00 98.19 91 PHE A O 1
ATOM 727 N N . GLY A 1 92 ? 3.741 -8.104 11.261 1.00 97.75 92 GLY A N 1
ATOM 728 C CA . GLY A 1 92 ? 3.796 -9.433 11.833 1.00 97.75 92 GLY A CA 1
ATOM 729 C C . GLY A 1 92 ? 5.206 -9.845 12.257 1.00 97.75 92 GLY A C 1
ATOM 730 O O . GLY A 1 92 ? 6.200 -9.441 11.648 1.00 97.75 92 GLY A O 1
ATOM 731 N N . THR A 1 93 ? 5.293 -10.681 13.292 1.00 96.88 93 THR A N 1
ATOM 732 C CA . THR A 1 93 ? 6.575 -11.099 13.885 1.00 96.88 93 THR A CA 1
ATOM 733 C C . THR A 1 93 ? 7.501 -11.848 12.921 1.00 96.88 93 THR A C 1
ATOM 735 O O . THR A 1 93 ? 8.711 -11.849 13.132 1.00 96.88 93 THR A O 1
ATOM 738 N N . GLU A 1 94 ? 6.969 -12.459 11.858 1.00 97.06 94 GLU A N 1
ATOM 739 C CA . GLU A 1 94 ? 7.761 -13.136 10.815 1.00 97.06 94 GLU A CA 1
ATOM 740 C C . GLU A 1 94 ? 8.536 -12.150 9.923 1.00 97.06 94 GLU A C 1
ATOM 742 O O . GLU A 1 94 ? 9.468 -12.539 9.223 1.00 97.06 94 GLU A O 1
ATOM 747 N N . TYR A 1 95 ? 8.198 -10.858 9.962 1.00 96.50 95 TYR A N 1
ATOM 748 C CA . TYR A 1 95 ? 8.868 -9.809 9.188 1.00 96.50 95 TYR A CA 1
ATOM 749 C C . TYR A 1 95 ? 9.864 -9.001 10.027 1.00 96.50 95 TYR A C 1
ATOM 751 O O . TYR A 1 95 ? 10.162 -7.844 9.712 1.00 96.50 95 TYR A O 1
ATOM 759 N N . ALA A 1 96 ? 10.377 -9.587 11.111 1.00 94.69 96 ALA A N 1
ATOM 760 C CA . ALA A 1 96 ? 11.367 -8.958 11.974 1.00 94.69 96 ALA A CA 1
ATOM 761 C C . ALA A 1 96 ? 12.613 -8.505 11.189 1.00 94.69 96 ALA A C 1
ATOM 763 O O . ALA A 1 96 ? 13.076 -9.164 10.257 1.00 94.69 96 ALA A O 1
ATOM 764 N N . GLY A 1 97 ? 13.178 -7.373 11.599 1.00 95.00 97 GLY A N 1
ATOM 765 C CA . GLY A 1 97 ? 14.380 -6.805 10.998 1.00 95.00 97 GLY A CA 1
ATOM 766 C C . GLY A 1 97 ? 14.088 -5.579 10.143 1.00 95.00 97 GLY A C 1
ATOM 767 O O . GLY A 1 97 ? 13.124 -4.852 10.373 1.00 95.00 97 GLY A O 1
ATOM 768 N N . LYS A 1 98 ? 14.991 -5.303 9.206 1.00 96.81 98 LYS A N 1
ATOM 769 C CA . LYS A 1 98 ? 14.976 -4.099 8.379 1.00 96.81 98 LYS A CA 1
ATOM 770 C C . LYS A 1 98 ? 14.322 -4.423 7.032 1.00 96.81 98 LYS A C 1
ATOM 772 O O . LYS A 1 98 ? 14.819 -5.286 6.314 1.00 96.81 98 LYS A O 1
ATOM 777 N N . GLN A 1 99 ? 13.195 -3.777 6.736 1.00 97.69 99 GLN A N 1
ATOM 778 C CA . GLN A 1 99 ? 12.334 -4.088 5.593 1.00 97.69 99 GLN A CA 1
ATOM 779 C C . GLN A 1 99 ? 12.001 -2.832 4.779 1.00 97.69 99 GLN A C 1
ATOM 781 O O . GLN A 1 99 ? 11.941 -1.733 5.326 1.00 97.69 99 GLN A O 1
ATOM 786 N N . ASN A 1 100 ? 11.741 -2.994 3.482 1.00 97.62 100 ASN A N 1
ATOM 787 C CA . ASN A 1 100 ? 11.082 -1.962 2.685 1.00 97.62 100 ASN A CA 1
ATOM 788 C C . ASN A 1 100 ? 9.619 -1.842 3.129 1.00 97.62 100 ASN A C 1
ATOM 790 O O . ASN A 1 100 ? 8.889 -2.833 3.151 1.00 97.62 100 ASN A O 1
ATOM 794 N N . VAL A 1 101 ? 9.216 -0.625 3.477 1.00 97.56 101 VAL A N 1
ATOM 795 C CA . VAL A 1 101 ? 7.871 -0.274 3.926 1.00 97.56 101 VAL A CA 1
ATOM 796 C C . VAL A 1 101 ? 7.345 0.839 3.039 1.00 97.56 101 VAL A C 1
ATOM 798 O O . VAL A 1 101 ? 8.024 1.843 2.825 1.00 97.56 101 VAL A O 1
ATOM 801 N N . TRP A 1 102 ? 6.121 0.674 2.552 1.00 97.88 102 TRP A N 1
ATOM 802 C CA . TRP A 1 102 ? 5.388 1.713 1.853 1.00 97.88 102 TRP A CA 1
ATOM 803 C C . TRP A 1 102 ? 4.359 2.331 2.786 1.00 97.88 102 TRP A C 1
ATOM 805 O O . TRP A 1 102 ? 3.583 1.619 3.425 1.00 97.88 102 TRP A O 1
ATOM 815 N N . ALA A 1 103 ? 4.353 3.657 2.839 1.00 96.75 103 ALA A N 1
ATOM 816 C CA . ALA A 1 103 ? 3.330 4.447 3.497 1.00 96.75 103 ALA A CA 1
ATOM 817 C C . ALA A 1 103 ? 2.476 5.148 2.434 1.00 96.75 103 ALA A C 1
ATOM 819 O O . ALA A 1 103 ? 3.019 5.666 1.462 1.00 96.75 103 ALA A O 1
ATOM 820 N N . PHE A 1 104 ? 1.156 5.158 2.606 1.00 97.50 104 PHE A N 1
ATOM 821 C CA . PHE A 1 104 ? 0.218 5.862 1.729 1.00 97.50 104 PHE A CA 1
ATOM 822 C C . PHE A 1 104 ? -0.784 6.655 2.567 1.00 97.50 104 PHE A C 1
ATOM 824 O O . PHE A 1 104 ? -1.531 6.069 3.354 1.00 97.50 104 PHE A O 1
ATOM 831 N N . VAL A 1 105 ? -0.779 7.980 2.407 1.00 96.38 105 VAL A N 1
ATOM 832 C CA . VAL A 1 105 ? -1.680 8.898 3.117 1.00 96.38 105 VAL A CA 1
ATOM 833 C C . VAL A 1 105 ? -2.883 9.217 2.246 1.00 96.38 105 VAL A C 1
ATOM 835 O O . VAL A 1 105 ? -2.735 9.630 1.098 1.00 96.38 105 VAL A O 1
ATOM 838 N N . PHE A 1 106 ? -4.073 9.083 2.815 1.00 95.81 106 PHE A N 1
ATOM 839 C CA . PHE A 1 106 ? -5.328 9.440 2.166 1.00 95.81 106 PHE A CA 1
ATOM 840 C C . PHE A 1 106 ? -6.298 10.059 3.172 1.00 95.81 106 PHE A C 1
ATOM 842 O O . PHE A 1 106 ? -6.115 9.971 4.386 1.00 95.81 106 PHE A O 1
ATOM 849 N N . GLU A 1 107 ? -7.345 10.697 2.672 1.00 94.81 107 GLU A N 1
ATOM 850 C CA . GLU A 1 107 ? -8.353 11.374 3.480 1.00 94.81 107 GLU A CA 1
ATOM 851 C C . GLU A 1 107 ? -9.759 11.086 2.949 1.00 94.81 107 GLU A C 1
ATOM 853 O O . GLU A 1 107 ? -9.951 10.793 1.768 1.00 94.81 107 GLU A O 1
ATOM 858 N N . SER A 1 108 ? -10.743 11.137 3.845 1.00 93.25 108 SER A N 1
ATOM 859 C CA . SER A 1 108 ? -12.160 10.985 3.516 1.00 93.25 108 SER A CA 1
ATOM 860 C C . SER A 1 108 ? -12.945 12.126 4.139 1.00 93.25 108 SER A C 1
ATOM 862 O O . SER A 1 108 ? -12.797 12.422 5.325 1.00 93.25 108 SER A O 1
ATOM 864 N N . GLU A 1 109 ? -13.841 12.733 3.363 1.00 89.19 109 GLU A N 1
ATOM 865 C CA . GLU A 1 109 ? -14.751 13.757 3.875 1.00 89.19 109 GLU A CA 1
ATOM 866 C C . GLU A 1 109 ? -15.800 13.183 4.839 1.00 89.19 109 GLU A C 1
ATOM 868 O O . GLU A 1 109 ? -16.433 13.936 5.585 1.00 89.19 109 GLU A O 1
ATOM 873 N N . GLN A 1 110 ? -16.046 11.871 4.812 1.00 88.62 110 GLN A N 1
ATOM 874 C CA . GLN A 1 110 ? -17.027 11.226 5.679 1.00 88.62 110 GLN A CA 1
ATOM 875 C C . GLN A 1 110 ? -16.377 10.836 7.006 1.00 88.62 110 GLN A C 1
ATOM 877 O O . GLN A 1 110 ? -15.477 9.999 7.049 1.00 88.62 110 GLN A O 1
ATOM 882 N N . SER A 1 111 ? -16.856 11.440 8.091 1.00 86.19 111 SER A N 1
ATOM 883 C CA . SER A 1 111 ? -16.424 11.106 9.447 1.00 86.19 111 SER A CA 1
ATOM 884 C C . SER A 1 111 ? -16.784 9.660 9.788 1.00 86.19 111 SER A C 1
ATOM 886 O O . SER A 1 111 ? -17.863 9.193 9.432 1.00 86.19 111 SER A O 1
ATOM 888 N N . ASP A 1 112 ? -15.868 8.974 10.472 1.00 88.75 112 ASP A N 1
ATOM 889 C CA . ASP A 1 112 ? -16.038 7.625 11.031 1.00 88.75 112 ASP A CA 1
ATOM 890 C C . ASP A 1 112 ? -16.411 6.518 10.030 1.00 88.75 112 ASP A C 1
ATOM 892 O O . ASP A 1 112 ? -16.738 5.404 10.427 1.00 88.75 112 ASP A O 1
ATOM 896 N N . VAL A 1 113 ? -16.291 6.771 8.722 1.00 93.69 113 VAL A N 1
ATOM 897 C CA . VAL A 1 113 ? -16.663 5.804 7.672 1.00 93.69 113 VAL A CA 1
ATOM 898 C C . VAL A 1 113 ? -15.819 4.522 7.684 1.00 93.69 113 VAL A C 1
ATOM 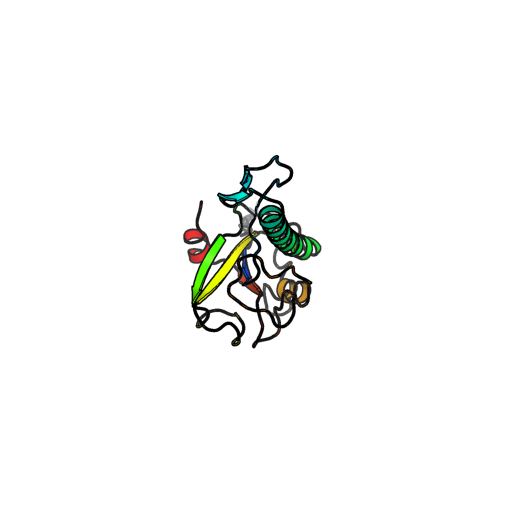900 O O . VAL A 1 113 ? -16.232 3.489 7.158 1.00 93.69 113 VAL A O 1
ATOM 903 N N . PHE A 1 114 ? -14.641 4.583 8.304 1.00 96.50 114 PHE A N 1
ATOM 904 C CA . PHE A 1 114 ? -13.717 3.460 8.456 1.00 96.50 114 PHE A CA 1
ATOM 905 C C . PHE A 1 114 ? -13.709 2.856 9.866 1.00 96.50 114 PHE A C 1
ATOM 907 O O . PHE A 1 114 ? -12.974 1.897 10.116 1.00 96.50 114 PHE A O 1
ATOM 914 N N . ALA A 1 115 ? -14.523 3.389 10.781 1.00 96.00 115 ALA A N 1
ATOM 915 C CA . ALA A 1 115 ? -14.597 2.888 12.141 1.00 96.00 115 ALA A CA 1
ATOM 916 C C . ALA A 1 115 ? -15.382 1.570 12.202 1.00 96.00 115 ALA A C 1
ATOM 918 O O . ALA A 1 115 ? -16.418 1.407 11.556 1.00 96.00 115 ALA A O 1
ATOM 919 N N . LEU A 1 116 ? -14.906 0.632 13.019 1.00 96.56 116 LEU A N 1
ATOM 920 C CA . LEU A 1 116 ? -15.603 -0.610 13.339 1.00 96.56 116 LEU A CA 1
ATOM 921 C C . LEU A 1 116 ? -15.467 -0.893 14.839 1.00 96.56 116 LEU A C 1
ATOM 923 O O . LEU A 1 116 ? -14.384 -1.184 15.345 1.00 96.56 116 LEU A O 1
ATOM 927 N N . GLY A 1 117 ? -16.579 -0.794 15.570 1.00 94.62 117 GLY A N 1
ATOM 928 C CA . GLY A 1 117 ? -16.561 -0.878 17.031 1.00 94.62 117 GLY A CA 1
ATOM 929 C C . GLY A 1 117 ? -15.762 0.274 17.649 1.00 94.62 117 GLY A C 1
ATOM 930 O O . GLY A 1 117 ? -16.073 1.435 17.405 1.00 94.62 117 GLY A O 1
ATOM 931 N N . ASN A 1 118 ? -14.739 -0.055 18.442 1.00 94.31 118 ASN A N 1
ATOM 932 C CA . ASN A 1 118 ? -13.856 0.926 19.090 1.00 94.31 118 ASN A CA 1
ATOM 933 C C . ASN A 1 118 ? -12.578 1.219 18.284 1.00 94.31 118 ASN A C 1
ATOM 935 O O . ASN A 1 118 ? -11.709 1.942 18.771 1.00 94.31 118 ASN A O 1
ATOM 939 N N . ASP A 1 119 ? -12.436 0.640 17.089 1.00 95.62 119 ASP A N 1
ATOM 940 C CA . ASP A 1 119 ? -11.282 0.855 16.222 1.00 95.62 119 ASP A CA 1
ATOM 941 C C . ASP A 1 119 ? -11.640 1.841 15.096 1.00 95.62 119 ASP A C 1
ATOM 943 O O . ASP A 1 119 ? -12.485 1.514 14.257 1.00 95.62 119 ASP A O 1
ATOM 947 N N . PRO A 1 120 ? -11.012 3.030 15.027 1.00 95.12 120 PRO A N 1
ATOM 948 C CA . PRO A 1 120 ? -11.302 4.020 13.991 1.00 95.12 120 PRO A CA 1
ATOM 949 C C . PRO A 1 120 ? -10.878 3.612 12.570 1.00 95.12 120 PRO A C 1
ATOM 951 O O . PRO A 1 120 ? -11.249 4.298 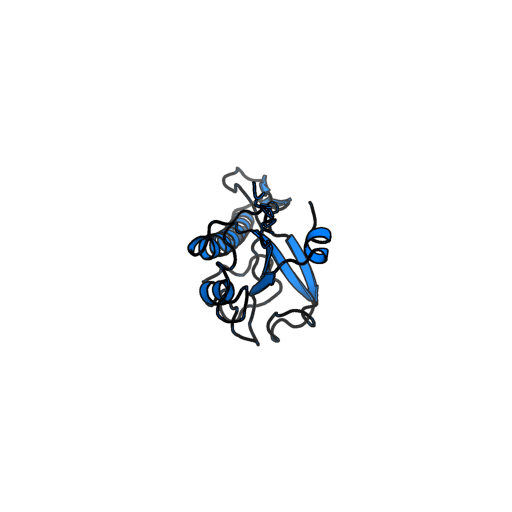11.616 1.00 95.12 120 PRO A O 1
ATOM 954 N N . VAL A 1 121 ? -10.091 2.541 12.418 1.00 96.81 121 VAL A N 1
ATOM 955 C CA . VAL A 1 121 ? -9.661 1.993 11.120 1.00 96.81 121 VAL A CA 1
ATOM 956 C C . VAL A 1 121 ? -10.081 0.536 10.918 1.00 96.81 121 VAL A C 1
ATOM 958 O O . VAL A 1 121 ? -9.754 -0.059 9.892 1.00 96.81 121 VAL A O 1
ATOM 961 N N . GLY A 1 122 ? -10.832 -0.047 11.856 1.00 97.81 122 GLY A N 1
ATOM 962 C CA . GLY A 1 122 ? -11.144 -1.477 11.841 1.00 97.81 122 GLY A CA 1
ATOM 963 C C . GLY A 1 122 ? -11.911 -1.936 10.596 1.00 97.81 122 GLY A C 1
ATOM 964 O O . GLY A 1 122 ? -11.752 -3.073 10.159 1.00 97.81 122 GLY A O 1
ATOM 965 N N . ALA A 1 123 ? -12.698 -1.057 9.964 1.00 97.94 123 ALA A N 1
ATOM 966 C CA . ALA A 1 123 ? -13.417 -1.400 8.739 1.00 97.94 123 ALA A CA 1
ATOM 967 C C . ALA A 1 123 ? -12.480 -1.513 7.518 1.00 97.94 123 ALA A C 1
ATOM 969 O O . ALA A 1 123 ? -12.763 -2.299 6.614 1.00 97.94 123 ALA A O 1
ATOM 970 N N . LEU A 1 124 ? -11.365 -0.764 7.505 1.00 98.06 124 LEU A N 1
ATOM 971 C CA . LEU A 1 124 ? -10.304 -0.884 6.495 1.00 98.06 124 LEU A CA 1
ATOM 972 C C . LEU A 1 124 ? -9.545 -2.195 6.668 1.00 98.06 124 LEU A C 1
ATOM 974 O O . LEU A 1 124 ? -9.322 -2.909 5.695 1.00 98.06 124 LEU A O 1
ATOM 978 N N . GLU A 1 125 ? -9.171 -2.519 7.909 1.00 98.00 125 GLU A N 1
ATOM 979 C CA . GLU A 1 125 ? -8.482 -3.773 8.211 1.00 98.00 125 GLU A CA 1
ATOM 980 C C . GLU A 1 125 ? -9.356 -4.978 7.854 1.00 98.00 125 GLU A C 1
ATOM 982 O O . GLU A 1 125 ? -8.858 -5.925 7.254 1.00 98.00 125 GLU A O 1
ATOM 987 N N . GLN A 1 126 ? -10.660 -4.922 8.133 1.00 98.38 126 GLN A N 1
ATOM 988 C CA . GLN A 1 126 ? -11.602 -5.972 7.748 1.00 98.38 126 GLN A CA 1
ATOM 989 C C . GLN A 1 126 ? -11.703 -6.164 6.228 1.00 98.38 126 GLN A C 1
ATOM 991 O O . GLN A 1 126 ? -11.697 -7.304 5.774 1.00 98.38 126 GLN A O 1
ATOM 996 N N . ASP A 1 127 ? -11.802 -5.084 5.451 1.00 98.25 127 ASP A N 1
ATOM 997 C CA . ASP A 1 127 ? -12.018 -5.179 4.000 1.00 98.25 127 ASP A CA 1
ATOM 998 C C . ASP A 1 127 ? -10.775 -5.582 3.215 1.00 98.25 127 ASP A C 1
ATOM 1000 O O . ASP A 1 127 ? -10.887 -6.201 2.159 1.00 98.25 127 ASP A O 1
ATOM 1004 N N . LEU A 1 128 ? -9.597 -5.189 3.699 1.00 98.50 128 LEU A N 1
ATOM 1005 C CA . LEU A 1 128 ? -8.327 -5.459 3.029 1.00 98.50 128 LEU A CA 1
ATOM 1006 C C . LEU A 1 128 ? -7.734 -6.810 3.426 1.00 98.50 128 LEU A C 1
ATOM 1008 O O . LEU A 1 128 ? -6.787 -7.256 2.779 1.00 98.50 128 LEU A O 1
ATOM 1012 N N . ASP A 1 129 ? -8.256 -7.468 4.463 1.00 98.56 129 ASP A N 1
ATOM 1013 C CA . ASP A 1 129 ? -7.753 -8.783 4.844 1.00 98.56 129 ASP A CA 1
ATOM 1014 C C . ASP A 1 129 ? -8.023 -9.814 3.742 1.00 98.56 129 ASP A C 1
ATOM 1016 O O . ASP A 1 129 ? -9.119 -9.918 3.194 1.00 98.56 129 ASP A O 1
ATOM 1020 N N . SER A 1 130 ? -7.000 -10.603 3.428 1.00 98.19 130 SER A N 1
ATOM 1021 C CA . SER A 1 130 ? -7.031 -11.667 2.426 1.00 98.19 130 SER A CA 1
ATOM 1022 C C . SER A 1 130 ? -7.293 -11.203 0.982 1.00 98.19 130 SER A C 1
ATOM 1024 O O . SER A 1 130 ? -7.548 -12.033 0.105 1.00 98.19 130 SER A O 1
ATOM 1026 N N . ILE A 1 131 ? -7.166 -9.903 0.688 1.00 98.38 131 ILE A N 1
ATOM 1027 C CA . ILE A 1 131 ? -7.242 -9.384 -0.684 1.00 98.38 131 ILE A CA 1
ATOM 1028 C C . ILE A 1 131 ? -5.971 -9.766 -1.464 1.00 98.38 131 ILE A C 1
ATOM 1030 O O . ILE A 1 131 ? -4.871 -9.464 -0.999 1.00 98.38 131 ILE A O 1
ATOM 1034 N N . PRO A 1 132 ? -6.075 -10.408 -2.647 1.00 98.38 132 PRO A N 1
ATOM 1035 C CA . PRO A 1 132 ? -4.910 -10.856 -3.410 1.00 98.38 132 PRO A CA 1
ATOM 1036 C C . PRO A 1 132 ? -3.956 -9.727 -3.816 1.00 98.38 132 PRO A C 1
ATOM 1038 O O . PRO A 1 132 ? -4.388 -8.639 -4.200 1.00 98.38 132 PRO A O 1
ATOM 1041 N N . ILE A 1 133 ? -2.658 -10.033 -3.810 1.00 98.38 133 ILE A N 1
ATOM 1042 C CA . ILE A 1 133 ? -1.582 -9.128 -4.244 1.00 98.38 133 ILE A CA 1
ATOM 1043 C C . ILE A 1 133 ? -0.655 -9.805 -5.257 1.00 98.38 133 ILE A C 1
ATOM 1045 O O . ILE A 1 133 ? -0.606 -11.032 -5.369 1.00 98.38 133 ILE A O 1
ATOM 1049 N N . LEU A 1 134 ? 0.111 -8.994 -5.981 1.00 98.25 134 LEU A N 1
ATOM 1050 C CA . LEU A 1 134 ? 1.197 -9.429 -6.854 1.00 98.25 134 LEU A CA 1
ATOM 1051 C C . LEU A 1 134 ? 2.520 -9.226 -6.109 1.00 98.25 134 LEU A C 1
ATOM 1053 O O . LEU A 1 134 ? 2.869 -8.097 -5.780 1.00 98.25 134 LEU A O 1
ATOM 1057 N N . SER A 1 135 ? 3.220 -10.316 -5.797 1.00 95.06 135 SER A N 1
ATOM 1058 C CA . SER A 1 135 ? 4.510 -10.293 -5.095 1.00 95.06 135 SER A CA 1
ATOM 1059 C C . SER A 1 135 ? 5.692 -10.334 -6.069 1.00 95.06 135 SER A C 1
ATOM 1061 O O . SER A 1 135 ? 5.501 -10.394 -7.281 1.00 95.06 135 SER A O 1
ATOM 1063 N N . PHE A 1 136 ? 6.919 -10.329 -5.536 1.00 93.31 136 PHE A N 1
ATOM 1064 C CA . PHE A 1 136 ? 8.169 -10.320 -6.310 1.00 93.31 136 PHE A CA 1
ATOM 1065 C C . PHE A 1 136 ? 8.384 -9.027 -7.117 1.00 93.31 136 PHE A C 1
ATOM 1067 O O . PHE A 1 136 ? 8.912 -9.055 -8.229 1.00 93.31 136 PHE A O 1
ATOM 1074 N N . CYS A 1 137 ? 7.999 -7.889 -6.537 1.00 95.88 137 CYS A N 1
ATOM 1075 C CA . CYS A 1 137 ? 8.343 -6.561 -7.028 1.00 95.88 137 CYS A CA 1
ATOM 1076 C C . CYS A 1 137 ? 9.664 -6.098 -6.386 1.00 95.88 137 CYS A C 1
ATOM 1078 O O . CYS A 1 137 ? 10.736 -6.562 -6.773 1.00 95.88 137 CYS A O 1
ATOM 1080 N N . LYS A 1 138 ? 9.618 -5.173 -5.417 1.00 95.62 138 LYS A N 1
ATOM 1081 C CA . LYS A 1 138 ? 10.798 -4.695 -4.667 1.00 95.62 138 LYS A CA 1
ATOM 1082 C C . LYS A 1 138 ? 10.649 -4.863 -3.156 1.00 95.62 138 LYS A C 1
ATOM 1084 O O . LYS A 1 138 ? 11.351 -4.201 -2.385 1.00 95.62 138 LYS A O 1
ATOM 1089 N N . GLU A 1 139 ? 9.729 -5.713 -2.719 1.00 95.75 139 GLU A N 1
ATOM 1090 C CA . GLU A 1 139 ? 9.595 -6.096 -1.319 1.00 95.75 139 GLU A CA 1
ATOM 1091 C C . GLU A 1 139 ? 10.858 -6.821 -0.840 1.00 95.75 139 GLU A C 1
ATOM 1093 O O . GLU A 1 139 ? 11.494 -7.570 -1.579 1.00 95.75 139 GLU A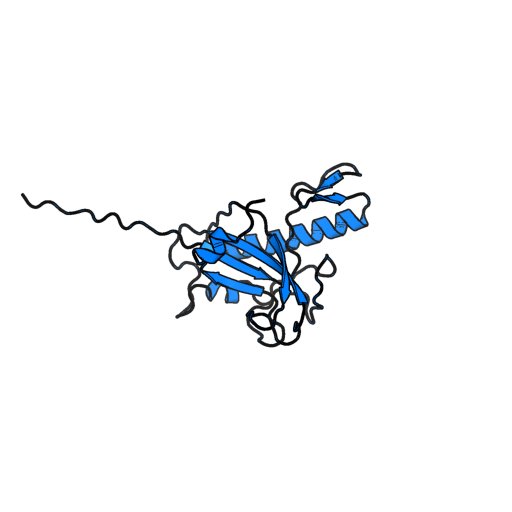 O 1
ATOM 1098 N N . THR A 1 140 ? 11.223 -6.615 0.421 1.00 96.88 140 THR A N 1
ATOM 1099 C CA . THR A 1 140 ? 12.279 -7.393 1.095 1.00 96.88 140 THR A CA 1
ATOM 1100 C C . THR A 1 140 ? 11.703 -8.495 1.983 1.00 96.88 140 THR A C 1
ATOM 1102 O O . THR A 1 140 ? 12.424 -9.404 2.391 1.00 96.88 140 THR A O 1
ATOM 1105 N N . ALA A 1 141 ? 10.402 -8.424 2.276 1.00 94.81 141 ALA A N 1
ATOM 1106 C CA . ALA A 1 141 ? 9.678 -9.431 3.031 1.00 94.81 141 ALA A CA 1
ATOM 1107 C C . ALA A 1 141 ? 9.210 -10.561 2.101 1.00 94.81 141 ALA A C 1
ATOM 1109 O O . ALA A 1 141 ? 8.819 -10.318 0.962 1.00 94.81 141 ALA A O 1
ATOM 1110 N N . THR A 1 142 ? 9.222 -11.802 2.593 1.00 95.12 142 THR A N 1
ATOM 1111 C CA . THR A 1 142 ? 8.660 -12.957 1.874 1.00 95.12 142 THR A CA 1
ATOM 1112 C C . THR A 1 142 ? 7.296 -13.297 2.452 1.00 95.12 142 THR A C 1
ATOM 1114 O O . THR A 1 142 ? 7.189 -13.589 3.640 1.00 95.12 142 THR A O 1
ATOM 1117 N N . PHE A 1 143 ? 6.256 -13.277 1.621 1.00 96.56 143 PHE A N 1
ATOM 1118 C CA . PHE A 1 143 ? 4.890 -13.533 2.069 1.00 96.56 143 PHE A CA 1
ATOM 1119 C C . PHE A 1 143 ? 4.547 -15.029 1.998 1.00 96.56 143 PHE A C 1
ATOM 1121 O O . PHE A 1 143 ? 4.692 -15.629 0.933 1.00 96.56 143 PHE A O 1
ATOM 1128 N N . PRO A 1 144 ? 4.038 -15.642 3.085 1.00 95.06 144 PRO A N 1
ATOM 1129 C CA . PRO A 1 144 ? 3.543 -17.021 3.044 1.00 95.06 144 PRO A CA 1
ATOM 1130 C C . PRO A 1 144 ? 2.319 -17.193 2.134 1.00 95.06 144 PRO A C 1
ATOM 1132 O O . PRO A 1 144 ? 2.090 -18.269 1.585 1.00 95.06 144 PRO A O 1
ATOM 1135 N N . VAL A 1 145 ? 1.527 -16.128 1.989 1.00 95.44 145 VAL A N 1
ATOM 1136 C CA . VAL A 1 145 ? 0.348 -16.047 1.125 1.00 95.44 145 VAL A CA 1
ATOM 1137 C C . VAL A 1 145 ? 0.412 -14.724 0.370 1.00 95.44 145 VAL A C 1
ATOM 1139 O O . VAL A 1 145 ? 0.658 -13.683 0.975 1.00 95.44 145 VAL A O 1
ATOM 1142 N N . ASN A 1 146 ? 0.166 -14.755 -0.941 1.00 97.69 146 ASN A N 1
ATOM 1143 C CA . ASN A 1 146 ? 0.123 -13.559 -1.788 1.00 97.69 146 ASN A CA 1
ATOM 1144 C C . ASN A 1 146 ? -1.202 -12.801 -1.600 1.00 97.69 146 ASN A C 1
ATOM 1146 O O . ASN A 1 146 ? -2.038 -12.740 -2.503 1.00 97.69 146 ASN A O 1
ATOM 1150 N N . ALA A 1 147 ? -1.386 -12.229 -0.414 1.00 98.44 147 ALA A N 1
ATOM 1151 C CA . ALA A 1 147 ? -2.510 -11.370 -0.080 1.00 98.44 147 ALA A CA 1
ATOM 1152 C C . ALA A 1 147 ? -2.085 -10.265 0.894 1.00 98.44 147 ALA A C 1
ATOM 1154 O O . ALA A 1 147 ? -1.093 -10.401 1.618 1.00 98.44 147 ALA A O 1
ATOM 1155 N N . PHE A 1 148 ? -2.854 -9.184 0.934 1.00 98.75 148 PHE A N 1
ATOM 1156 C CA . PHE A 1 148 ? -2.866 -8.293 2.082 1.00 98.75 148 PHE A CA 1
ATOM 1157 C C . PHE A 1 148 ? -3.386 -9.066 3.295 1.00 98.75 148 PHE A C 1
ATOM 1159 O O . PHE A 1 148 ? -4.389 -9.765 3.214 1.00 98.75 148 PHE A O 1
ATOM 1166 N N . ILE A 1 149 ? -2.682 -8.967 4.416 1.00 98.69 149 ILE A N 1
ATOM 1167 C CA . ILE A 1 149 ? -3.024 -9.604 5.684 1.00 98.69 149 ILE A CA 1
ATOM 1168 C C . ILE A 1 149 ? -2.983 -8.522 6.751 1.00 98.69 149 ILE A C 1
ATOM 1170 O O . ILE A 1 149 ? -1.928 -7.924 6.991 1.00 98.69 149 ILE A O 1
ATOM 1174 N N . THR A 1 150 ? -4.120 -8.300 7.400 1.00 98.50 150 THR A N 1
ATOM 1175 C CA . THR A 1 150 ? -4.317 -7.262 8.420 1.00 98.50 150 THR A CA 1
ATOM 1176 C C . THR A 1 150 ? -4.615 -7.880 9.787 1.00 98.50 150 THR A C 1
ATOM 1178 O O . THR A 1 150 ? -4.321 -7.268 10.809 1.00 98.50 150 THR A O 1
ATOM 1181 N N . GLN A 1 151 ? -5.109 -9.123 9.849 1.00 97.38 151 GLN A N 1
ATOM 1182 C CA . GLN A 1 151 ? -5.602 -9.707 11.106 1.00 97.38 151 GLN A CA 1
ATOM 1183 C C . GLN A 1 151 ? -4.674 -10.740 11.767 1.00 97.38 151 GLN A C 1
ATOM 1185 O O . GLN A 1 151 ? -4.930 -11.162 12.892 1.00 97.38 151 GLN A O 1
ATOM 1190 N N . ASN A 1 152 ? -3.580 -11.151 11.118 1.00 97.81 152 ASN A N 1
ATOM 1191 C CA . ASN A 1 152 ? -2.672 -12.172 11.657 1.00 97.81 152 ASN A CA 1
ATOM 1192 C C . ASN A 1 152 ? -1.401 -11.566 12.272 1.00 97.81 152 ASN A C 1
ATOM 1194 O O . ASN A 1 152 ? -0.529 -11.102 11.545 1.00 97.81 152 ASN A O 1
ATOM 1198 N N . ASP A 1 153 ? -1.223 -11.664 13.589 1.00 96.75 153 ASP A N 1
ATOM 1199 C CA . ASP A 1 153 ? -0.074 -11.068 14.297 1.00 96.75 153 ASP A CA 1
ATOM 1200 C C . ASP A 1 153 ? 1.306 -11.627 13.901 1.00 96.75 153 ASP A C 1
ATOM 1202 O O . ASP A 1 153 ? 2.330 -11.008 14.183 1.00 96.75 153 ASP A O 1
ATOM 1206 N N . LYS A 1 154 ? 1.375 -12.783 13.234 1.00 97.69 154 LYS A N 1
ATOM 1207 C CA . LYS A 1 154 ? 2.638 -13.325 12.713 1.00 97.69 154 LYS A CA 1
ATOM 1208 C C . LYS A 1 154 ? 2.947 -12.818 11.315 1.00 97.69 154 LYS A C 1
ATOM 1210 O O . LYS A 1 154 ? 4.101 -12.535 11.015 1.00 97.69 154 LYS A O 1
ATOM 1215 N N . THR A 1 155 ? 1.925 -12.689 10.471 1.00 98.19 155 THR A N 1
ATOM 1216 C CA . THR A 1 155 ? 2.085 -12.450 9.028 1.00 98.19 155 THR A CA 1
ATOM 1217 C C . THR A 1 155 ? 1.420 -11.165 8.534 1.00 98.19 155 THR A C 1
ATOM 1219 O O . THR A 1 155 ? 1.295 -10.994 7.320 1.00 98.19 155 THR A O 1
ATOM 1222 N N . ARG A 1 156 ? 1.022 -10.250 9.432 1.00 98.56 156 ARG A N 1
ATOM 1223 C CA . ARG A 1 156 ? 0.453 -8.935 9.096 1.00 98.56 156 ARG A CA 1
ATOM 1224 C C . ARG A 1 156 ? 1.424 -8.141 8.229 1.00 98.56 156 ARG A C 1
ATOM 1226 O O . ARG A 1 156 ? 2.508 -7.782 8.689 1.00 98.56 156 ARG A O 1
ATOM 1233 N N . ASN A 1 157 ? 1.038 -7.860 6.990 1.00 98.50 157 ASN A N 1
ATOM 1234 C CA . ASN A 1 157 ? 1.839 -7.110 6.016 1.00 98.50 157 ASN A CA 1
ATOM 1235 C C . ASN A 1 157 ? 1.177 -5.789 5.593 1.00 98.50 157 ASN A C 1
ATOM 1237 O O . ASN A 1 157 ? 1.753 -5.062 4.786 1.00 98.50 157 ASN A O 1
ATOM 1241 N N . LEU A 1 158 ? -0.003 -5.478 6.133 1.00 98.75 158 LEU A N 1
ATOM 1242 C CA . LEU A 1 158 ? -0.717 -4.220 5.964 1.00 98.75 158 LEU A CA 1
ATOM 1243 C C . LEU A 1 158 ? -1.381 -3.847 7.293 1.00 98.75 158 LEU A C 1
ATOM 1245 O O . LEU A 1 158 ? -1.979 -4.696 7.950 1.00 98.75 158 LEU A O 1
ATOM 1249 N N . TYR A 1 159 ? -1.282 -2.584 7.688 1.00 98.56 159 TYR A N 1
ATOM 1250 C CA . TYR A 1 159 ? -2.066 -2.025 8.787 1.00 98.56 159 TYR A CA 1
ATOM 1251 C C . TYR A 1 159 ? -2.352 -0.548 8.548 1.00 98.56 159 TYR A C 1
ATOM 1253 O O . TYR A 1 159 ? -1.686 0.107 7.740 1.00 98.56 159 TYR A O 1
ATOM 1261 N N . PHE A 1 160 ? -3.325 -0.019 9.285 1.00 97.81 160 PHE A N 1
ATOM 1262 C CA . PHE A 1 160 ? -3.742 1.372 9.175 1.00 97.81 160 PHE A CA 1
ATOM 1263 C C . PHE A 1 160 ? -3.589 2.109 10.503 1.00 97.81 160 PHE A C 1
ATOM 1265 O O . PHE A 1 160 ? -3.531 1.516 11.584 1.00 97.81 160 PHE A O 1
ATOM 1272 N N . ARG A 1 161 ? -3.535 3.436 10.421 1.00 94.62 161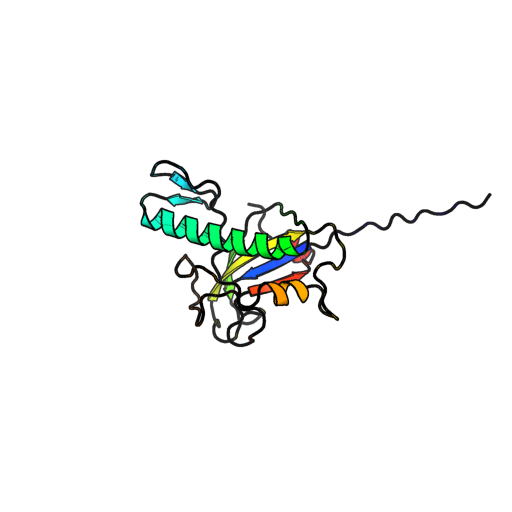 ARG A N 1
ATOM 1273 C CA . ARG A 1 161 ? -3.693 4.334 11.567 1.00 94.62 161 ARG A CA 1
ATOM 1274 C C . ARG A 1 161 ? -4.287 5.666 11.127 1.00 94.62 161 ARG A C 1
ATOM 1276 O O . ARG A 1 161 ? -4.187 6.039 9.959 1.00 94.62 161 ARG A O 1
ATOM 1283 N N . ILE A 1 162 ? -4.848 6.403 12.080 1.00 93.69 162 ILE A N 1
ATOM 1284 C CA . ILE A 1 162 ? -5.091 7.836 11.897 1.00 93.69 162 ILE A CA 1
ATOM 1285 C C . ILE A 1 162 ? -3.727 8.543 11.817 1.00 93.69 162 ILE A C 1
ATOM 1287 O O . ILE A 1 162 ? -2.794 8.195 12.550 1.00 93.69 162 ILE A O 1
ATOM 1291 N N . ALA A 1 163 ? -3.600 9.499 10.899 1.00 91.12 163 ALA A N 1
ATOM 1292 C CA . ALA A 1 163 ? -2.429 10.357 10.787 1.00 91.12 163 ALA A CA 1
ATOM 1293 C C . ALA A 1 163 ? -2.343 11.313 11.983 1.00 91.12 163 ALA A C 1
ATOM 1295 O O . ALA A 1 163 ? -3.310 12.018 12.269 1.00 91.12 163 ALA A O 1
ATOM 1296 N N . THR A 1 164 ? -1.200 11.352 12.667 1.00 87.81 164 THR A N 1
ATOM 1297 C CA . THR A 1 164 ? -0.889 12.426 13.619 1.00 87.81 164 THR A CA 1
ATOM 1298 C C . THR A 1 164 ? -0.257 13.608 12.884 1.00 87.81 164 THR A C 1
ATOM 1300 O O . THR A 1 164 ? 0.136 13.476 11.725 1.00 87.81 164 THR A O 1
ATOM 1303 N N . GLU A 1 165 ? -0.161 14.765 13.538 1.00 83.88 165 GLU A N 1
ATOM 1304 C CA . GLU A 1 165 ? 0.513 15.942 12.970 1.00 83.88 165 GLU A CA 1
ATOM 1305 C C . GLU A 1 165 ? 1.976 15.627 12.620 1.00 83.88 165 GLU A C 1
ATOM 1307 O O . GLU A 1 165 ? 2.381 15.848 11.480 1.00 83.88 165 GLU A O 1
ATOM 1312 N N . ASP A 1 166 ? 2.707 14.972 13.530 1.00 82.19 166 ASP A N 1
ATOM 1313 C CA . ASP A 1 166 ? 4.095 14.539 13.314 1.00 82.19 166 ASP A CA 1
ATOM 1314 C C . ASP A 1 166 ? 4.239 13.649 12.076 1.00 82.19 166 ASP A C 1
ATOM 1316 O O . ASP A 1 166 ? 5.209 13.753 11.324 1.00 82.19 166 ASP A O 1
ATOM 1320 N N . ASP A 1 167 ? 3.274 12.764 11.832 1.00 83.31 167 ASP A N 1
ATOM 1321 C CA . ASP A 1 167 ? 3.327 11.896 10.661 1.00 83.31 167 ASP A CA 1
ATOM 1322 C C . ASP A 1 167 ? 3.167 12.667 9.360 1.00 83.31 167 ASP A C 1
ATOM 1324 O O . ASP A 1 167 ? 3.745 12.272 8.357 1.00 83.31 167 ASP A O 1
ATOM 1328 N N . LEU A 1 168 ? 2.359 13.727 9.366 1.00 79.62 168 LEU A N 1
ATOM 1329 C CA . LEU A 1 168 ? 2.089 14.548 8.190 1.00 79.62 168 LEU A CA 1
ATOM 1330 C C . LEU A 1 168 ? 3.231 15.524 7.909 1.00 79.62 168 LEU A C 1
ATOM 1332 O O . LEU A 1 168 ? 3.496 15.796 6.744 1.00 79.62 168 LEU A O 1
ATOM 1336 N N . GLU A 1 169 ? 3.908 16.018 8.949 1.00 80.00 169 GLU A N 1
ATOM 1337 C CA . GLU A 1 169 ? 5.114 16.844 8.813 1.00 80.00 169 GLU A CA 1
ATOM 1338 C C . GLU A 1 169 ? 6.314 16.037 8.305 1.00 80.00 169 GLU A C 1
ATOM 1340 O O . GLU A 1 169 ? 7.139 16.550 7.549 1.00 80.00 169 GLU A O 1
ATOM 1345 N N . ASN A 1 170 ? 6.413 14.767 8.708 1.00 73.12 170 ASN A N 1
ATOM 1346 C CA . ASN A 1 170 ? 7.506 13.879 8.309 1.00 73.12 170 ASN A CA 1
ATOM 1347 C C . ASN A 1 170 ? 7.175 13.011 7.088 1.00 73.12 170 ASN A C 1
ATOM 1349 O O . ASN A 1 170 ? 8.063 12.321 6.577 1.00 73.12 170 ASN A O 1
ATOM 1353 N N . TYR A 1 171 ? 5.927 13.018 6.609 1.00 68.38 171 TYR A N 1
ATOM 1354 C CA . TYR A 1 171 ? 5.587 12.365 5.352 1.00 68.38 171 TYR A CA 1
ATOM 1355 C C . TYR A 1 171 ? 6.284 13.134 4.231 1.00 68.38 171 TYR A C 1
ATOM 1357 O O . TYR A 1 171 ? 6.041 14.331 4.076 1.00 68.38 171 TYR A O 1
ATOM 1365 N N . PRO A 1 172 ? 7.197 12.507 3.474 1.00 58.09 172 PRO A N 1
ATOM 1366 C CA . PRO A 1 172 ? 8.077 13.283 2.631 1.00 58.09 172 PRO A CA 1
ATOM 1367 C C . PRO A 1 172 ? 7.277 13.924 1.499 1.00 58.09 172 PRO A C 1
ATOM 1369 O O . PRO A 1 172 ? 6.702 13.246 0.648 1.00 58.09 172 PRO A O 1
ATOM 1372 N N . HIS A 1 173 ? 7.275 15.255 1.509 1.00 47.28 173 HIS A N 1
ATOM 1373 C CA . HIS A 1 173 ? 6.851 16.094 0.401 1.00 47.28 173 HIS A CA 1
ATOM 1374 C C . HIS A 1 173 ? 7.942 16.009 -0.676 1.00 47.28 173 HIS A C 1
ATOM 1376 O O . HIS A 1 173 ? 8.957 16.703 -0.581 1.00 47.28 173 HIS A O 1
ATOM 1382 N N . ILE A 1 174 ? 7.801 15.101 -1.645 1.00 30.97 174 ILE A N 1
ATOM 1383 C CA . ILE A 1 174 ? 8.742 14.978 -2.776 1.00 30.97 174 ILE A CA 1
ATOM 1384 C C . ILE A 1 174 ? 8.047 15.369 -4.071 1.00 30.97 174 ILE A C 1
ATOM 1386 O O . ILE A 1 174 ? 7.097 14.651 -4.460 1.00 30.97 174 ILE A O 1
#